Protein AF-A0A8J5BJA7-F1 (afdb_monomer)

Structure (mmCIF, N/CA/C/O backbone):
data_AF-A0A8J5BJA7-F1
#
_entry.id   AF-A0A8J5BJA7-F1
#
loop_
_atom_site.group_PDB
_atom_site.id
_atom_site.type_symbol
_atom_site.label_atom_id
_atom_site.label_alt_id
_atom_site.label_comp_id
_atom_site.label_asym_id
_atom_site.label_entity_id
_atom_site.label_seq_id
_atom_site.pdbx_PDB_ins_code
_atom_site.Cartn_x
_atom_site.Cartn_y
_atom_site.Cartn_z
_atom_site.occupancy
_atom_site.B_iso_or_equiv
_atom_site.auth_seq_id
_atom_site.auth_comp_id
_atom_site.auth_asym_id
_atom_site.auth_atom_id
_atom_site.pdbx_PDB_model_num
ATOM 1 N N . MET A 1 1 ? 28.569 63.135 15.849 1.00 50.22 1 MET A N 1
ATOM 2 C CA . MET A 1 1 ? 27.755 62.656 16.987 1.00 50.22 1 MET A CA 1
ATOM 3 C C . MET A 1 1 ? 26.369 63.278 16.837 1.00 50.22 1 MET A C 1
ATOM 5 O O . MET A 1 1 ? 26.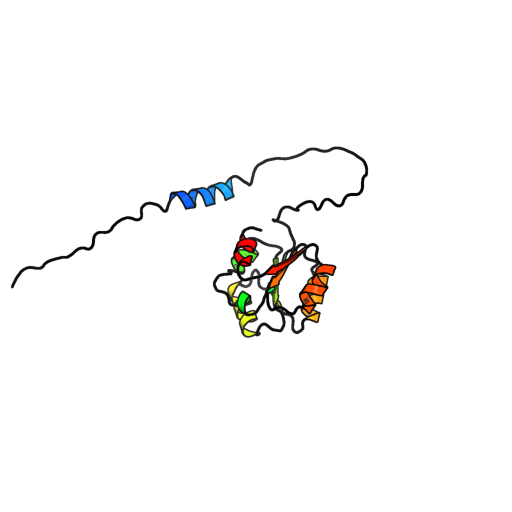242 64.478 17.010 1.00 50.22 1 MET A O 1
ATOM 9 N N . ALA A 1 2 ? 25.388 62.506 16.359 1.00 48.84 2 ALA A N 1
ATOM 10 C CA . ALA A 1 2 ? 24.018 62.948 16.062 1.00 48.84 2 ALA A CA 1
ATOM 11 C C . ALA A 1 2 ? 23.048 61.752 16.242 1.00 48.84 2 ALA A C 1
ATOM 13 O O . ALA A 1 2 ? 23.487 60.610 16.073 1.00 48.84 2 ALA A O 1
ATOM 14 N N . PRO A 1 3 ? 21.783 61.975 16.651 1.00 52.62 3 PRO A N 1
ATOM 15 C CA . PRO A 1 3 ? 20.981 60.970 17.353 1.00 52.62 3 PRO A CA 1
ATOM 16 C C . PRO A 1 3 ? 20.274 59.935 16.461 1.00 52.62 3 PRO A C 1
ATOM 18 O O . PRO A 1 3 ? 19.834 60.208 15.345 1.00 52.62 3 PRO A O 1
ATOM 21 N N . ARG A 1 4 ? 20.138 58.735 17.041 1.00 55.12 4 ARG A N 1
ATOM 22 C CA . ARG A 1 4 ? 19.447 57.536 16.544 1.00 55.12 4 ARG A CA 1
ATOM 23 C C . ARG A 1 4 ? 17.949 57.798 16.324 1.00 55.12 4 ARG A C 1
ATOM 25 O O . ARG A 1 4 ? 17.279 58.295 17.222 1.00 55.12 4 ARG A O 1
ATOM 32 N N . LYS A 1 5 ? 17.410 57.373 15.176 1.00 55.22 5 LYS A N 1
ATOM 33 C CA . LYS A 1 5 ? 15.963 57.207 14.952 1.00 55.22 5 LYS A CA 1
ATOM 34 C C . LYS A 1 5 ? 15.646 55.717 14.858 1.00 55.22 5 LYS A C 1
ATOM 36 O O . LYS A 1 5 ? 15.828 55.094 13.817 1.00 55.22 5 LYS A O 1
ATOM 41 N N . THR A 1 6 ? 15.214 55.154 15.978 1.00 56.19 6 THR A N 1
ATOM 42 C CA . THR A 1 6 ? 14.624 53.820 16.098 1.00 56.19 6 THR A CA 1
ATOM 43 C C . THR A 1 6 ? 13.273 53.803 15.385 1.00 56.19 6 THR A C 1
ATOM 45 O O . THR A 1 6 ? 12.360 54.536 15.752 1.00 56.19 6 THR A O 1
ATOM 48 N N . ARG A 1 7 ? 13.132 52.971 14.349 1.00 56.41 7 ARG A N 1
ATOM 49 C CA . ARG A 1 7 ? 11.823 52.595 13.804 1.00 56.41 7 ARG A CA 1
ATOM 50 C C . ARG A 1 7 ? 11.509 51.187 14.294 1.00 56.41 7 ARG A C 1
ATOM 52 O O . ARG A 1 7 ? 12.095 50.225 13.813 1.00 56.41 7 ARG A O 1
ATOM 59 N N . LEU A 1 8 ? 10.631 51.096 15.288 1.00 58.41 8 LEU A N 1
ATOM 60 C CA . LEU A 1 8 ? 9.982 49.853 15.696 1.00 58.41 8 LEU A CA 1
ATOM 61 C C . LEU A 1 8 ? 8.838 49.575 14.709 1.00 58.41 8 LEU A C 1
ATOM 63 O O . LEU A 1 8 ? 7.962 50.434 14.579 1.00 58.41 8 LEU A O 1
ATOM 67 N N . PRO A 1 9 ? 8.795 48.426 14.021 1.00 50.44 9 PRO A N 1
ATOM 68 C CA . PRO A 1 9 ? 7.550 47.951 13.446 1.00 50.44 9 PRO A CA 1
ATOM 69 C C . PRO A 1 9 ? 6.677 47.355 14.559 1.00 50.44 9 PRO A C 1
ATOM 71 O O . PRO A 1 9 ? 7.112 46.513 15.343 1.00 50.44 9 PRO A O 1
ATOM 74 N N . ALA A 1 10 ? 5.448 47.860 14.636 1.00 51.16 10 ALA A N 1
ATOM 75 C CA . ALA A 1 10 ? 4.410 47.448 15.561 1.00 51.16 10 ALA A CA 1
ATOM 76 C C . ALA A 1 10 ? 4.024 45.975 15.349 1.00 51.16 10 ALA A C 1
ATOM 78 O O . ALA A 1 10 ? 3.706 45.559 14.235 1.00 51.16 10 ALA A O 1
ATOM 79 N N . PHE A 1 11 ? 4.007 45.206 16.438 1.00 48.75 11 PHE A N 1
ATOM 80 C CA . PHE A 1 11 ? 3.362 43.900 16.499 1.00 48.75 11 PHE A CA 1
ATOM 81 C C . PHE A 1 11 ? 1.846 44.105 16.426 1.00 48.75 11 PHE A C 1
ATOM 83 O O . PHE A 1 11 ? 1.214 44.481 17.411 1.00 48.75 11 PHE A O 1
ATOM 90 N N . ILE A 1 12 ? 1.265 43.887 15.248 1.00 54.00 12 ILE A N 1
ATOM 91 C CA . ILE A 1 12 ? -0.184 43.827 15.064 1.00 54.00 12 ILE A CA 1
ATOM 92 C C . ILE A 1 12 ? -0.590 42.353 15.040 1.00 54.00 12 ILE A C 1
ATOM 94 O O . ILE A 1 12 ? -0.288 41.637 14.094 1.00 54.00 12 ILE A O 1
ATOM 98 N N . GLY A 1 13 ? -1.271 41.944 16.111 1.00 48.94 13 GLY A N 1
ATOM 99 C CA . GLY A 1 13 ? -2.439 41.063 16.076 1.00 48.94 13 GLY A CA 1
ATOM 100 C C . GLY A 1 13 ? -2.272 39.635 15.555 1.00 48.94 13 GLY A C 1
ATOM 101 O O . GLY A 1 13 ? -2.332 39.396 14.358 1.00 48.94 13 GLY A O 1
ATOM 102 N N . ALA A 1 14 ? -2.271 38.669 16.475 1.00 45.03 14 ALA A N 1
ATOM 103 C CA . ALA A 1 14 ? -2.797 37.326 16.211 1.00 45.03 14 ALA A CA 1
ATOM 104 C C . ALA A 1 14 ? -3.251 36.651 17.520 1.00 45.03 14 ALA A C 1
ATOM 106 O O . ALA A 1 14 ? -2.733 35.616 17.923 1.00 45.03 14 ALA A O 1
ATOM 107 N N . ALA A 1 15 ? -4.219 37.250 18.217 1.00 51.06 15 ALA A N 1
ATOM 108 C CA . ALA A 1 15 ? -4.903 36.618 19.348 1.00 51.06 15 ALA A CA 1
ATOM 109 C C . ALA A 1 15 ? -6.277 36.100 18.893 1.00 51.06 15 ALA A C 1
ATOM 111 O O . ALA A 1 15 ? -7.306 36.657 19.255 1.00 51.06 15 ALA A O 1
ATOM 112 N N . ALA A 1 16 ? -6.297 35.077 18.032 1.00 48.97 16 ALA A N 1
ATOM 113 C CA . ALA A 1 16 ? -7.543 34.450 17.569 1.00 48.97 16 ALA A CA 1
ATOM 114 C C . ALA A 1 16 ? -7.367 32.978 17.136 1.00 48.97 16 ALA A C 1
ATOM 116 O O . ALA A 1 16 ? -8.041 32.523 16.222 1.00 48.97 16 ALA A O 1
ATOM 117 N N . ALA A 1 17 ? -6.456 32.220 17.762 1.00 48.16 17 ALA A N 1
ATOM 118 C CA . ALA A 1 17 ? -6.189 30.822 17.379 1.00 48.16 17 ALA A CA 1
ATOM 119 C C . ALA A 1 17 ? -6.435 29.781 18.491 1.00 48.16 17 ALA A C 1
ATOM 121 O O . ALA A 1 17 ? -6.250 28.591 18.263 1.00 48.16 17 ALA A O 1
ATOM 122 N N . ALA A 1 18 ? -6.866 30.184 19.693 1.00 48.72 18 ALA A N 1
ATOM 123 C CA . ALA A 1 18 ? -7.006 29.250 20.820 1.00 48.72 18 ALA A CA 1
ATOM 124 C C . ALA A 1 18 ? -8.376 28.540 20.892 1.00 48.72 18 ALA A C 1
ATOM 126 O O . ALA A 1 18 ? -8.465 27.433 21.416 1.00 48.72 18 ALA A O 1
ATOM 127 N N . ALA A 1 19 ? -9.444 29.135 20.346 1.00 50.19 19 ALA A N 1
ATOM 128 C CA . ALA A 1 19 ? -10.796 28.577 20.469 1.00 50.19 19 ALA A CA 1
ATOM 129 C C . ALA A 1 19 ? -11.042 27.347 19.571 1.00 50.19 19 ALA A C 1
ATOM 131 O O . ALA A 1 19 ? -11.808 26.462 19.943 1.00 50.19 19 ALA A O 1
ATOM 132 N N . ALA A 1 20 ? -10.368 27.248 18.419 1.00 49.25 20 ALA A N 1
ATOM 133 C CA . ALA A 1 20 ? -10.565 26.135 17.485 1.00 49.25 20 ALA A CA 1
ATOM 134 C C . ALA A 1 20 ? -9.945 24.817 17.990 1.00 49.25 20 ALA A C 1
ATOM 136 O O . ALA A 1 20 ? -10.502 23.741 17.784 1.00 49.25 20 ALA A O 1
ATOM 137 N N . VAL A 1 21 ? -8.821 24.895 18.710 1.00 50.41 21 VAL A N 1
ATOM 138 C CA . VAL A 1 21 ? -8.105 23.706 19.201 1.00 50.41 21 VAL A CA 1
ATOM 139 C C . VAL A 1 21 ? -8.859 23.038 20.357 1.00 50.41 21 VAL A C 1
ATOM 141 O O . VAL A 1 21 ? -8.911 21.813 20.437 1.00 50.41 21 VAL A O 1
ATOM 144 N N . ALA A 1 22 ? -9.519 23.822 21.215 1.00 49.72 22 ALA A N 1
ATOM 145 C CA . ALA A 1 22 ? -10.297 23.286 22.333 1.00 49.72 22 ALA A CA 1
ATOM 146 C C . ALA A 1 22 ? -11.507 22.451 21.870 1.00 49.72 22 ALA A C 1
ATOM 148 O O . ALA A 1 22 ? -11.826 21.433 22.486 1.00 49.72 22 ALA A O 1
ATOM 149 N N . TYR A 1 23 ? -12.146 22.831 20.758 1.00 52.12 23 TYR A N 1
ATOM 150 C CA . TYR A 1 23 ? -13.293 22.096 20.212 1.00 52.12 23 TYR A CA 1
ATOM 151 C C . TYR A 1 23 ? -12.885 20.738 19.609 1.00 52.12 23 TYR A C 1
ATOM 153 O O . TYR A 1 23 ? -13.612 19.747 19.729 1.00 52.12 23 TYR A O 1
ATOM 161 N N . LEU A 1 24 ? -11.684 20.666 19.023 1.00 54.22 24 LEU A N 1
ATOM 162 C CA . LEU A 1 24 ? -11.123 19.428 18.473 1.00 54.22 24 LEU A CA 1
ATOM 163 C C . LEU A 1 24 ? -10.774 18.405 19.563 1.00 54.22 24 LEU A C 1
ATOM 165 O O . LEU A 1 24 ? -11.033 17.219 19.389 1.00 54.22 24 LEU A O 1
ATOM 169 N N . VAL A 1 25 ? -10.261 18.848 20.715 1.00 53.09 25 VAL A N 1
ATOM 170 C CA . VAL A 1 25 ? -9.950 17.934 21.830 1.00 53.09 25 VAL A CA 1
ATOM 171 C C . VAL A 1 25 ? -11.223 17.479 22.557 1.00 53.09 25 VAL A C 1
ATOM 173 O O . VAL A 1 25 ? -11.348 16.305 22.905 1.00 53.09 25 VAL A O 1
ATOM 176 N N . TYR A 1 26 ? -12.207 18.367 22.744 1.00 50.62 26 TYR A N 1
ATOM 177 C CA . TYR A 1 26 ? -13.450 18.028 23.452 1.00 50.62 26 TYR A CA 1
ATOM 178 C C . TYR A 1 26 ? -14.326 17.025 22.683 1.00 50.62 26 TYR A C 1
ATOM 180 O O . TYR A 1 26 ? -14.854 16.080 23.272 1.00 50.62 26 TYR A O 1
ATOM 188 N N . SER A 1 27 ? -14.431 17.168 21.358 1.00 52.69 27 SER A N 1
ATOM 189 C CA . SER A 1 27 ? -15.180 16.219 20.517 1.00 52.69 27 SER A CA 1
ATOM 190 C C . SER A 1 27 ? -14.546 14.822 20.465 1.00 52.69 27 SER A C 1
ATOM 192 O O . SER A 1 27 ? -15.267 13.840 20.284 1.00 52.69 27 SER A O 1
ATOM 194 N N . PHE A 1 28 ? -13.235 14.711 20.702 1.00 52.25 28 PHE A N 1
ATOM 195 C CA . PHE A 1 28 ? -12.534 13.430 20.827 1.00 52.25 28 PHE A CA 1
ATOM 196 C C . PHE A 1 28 ? -12.750 12.750 22.187 1.00 52.25 28 PHE A C 1
ATOM 198 O O . PHE A 1 28 ? -12.780 11.523 22.260 1.00 52.25 28 PHE A O 1
ATOM 205 N N . ALA A 1 29 ? -12.924 13.528 23.260 1.00 50.16 29 ALA A N 1
ATOM 206 C CA . ALA A 1 29 ? -13.058 12.997 24.616 1.00 50.16 29 ALA A CA 1
ATOM 207 C C . ALA A 1 29 ? -14.498 12.588 24.976 1.00 50.16 29 ALA A C 1
ATOM 209 O O . ALA A 1 29 ? -14.692 11.578 25.645 1.00 50.16 29 ALA A O 1
ATOM 210 N N . VAL A 1 30 ? -15.516 13.329 24.521 1.00 45.69 30 VAL A N 1
ATOM 211 C CA . VAL A 1 30 ? -16.914 13.101 24.950 1.00 45.69 30 VAL A CA 1
ATOM 212 C C . VAL A 1 30 ? -17.639 12.030 24.129 1.00 45.69 30 VAL A C 1
ATOM 214 O O . VAL A 1 30 ? -18.619 11.454 24.587 1.00 45.69 30 VAL A O 1
ATOM 217 N N . LYS A 1 31 ? -17.142 11.670 22.942 1.00 43.97 31 LYS A N 1
ATOM 218 C CA . LYS A 1 31 ? -17.796 10.678 22.067 1.00 43.97 31 LYS A CA 1
ATOM 219 C C . LYS A 1 31 ? -17.493 9.209 22.410 1.00 43.97 31 LYS A C 1
ATOM 221 O O . LYS A 1 31 ? -17.722 8.342 21.568 1.00 43.97 31 LYS A O 1
ATOM 226 N N . SER A 1 32 ? -16.976 8.934 23.610 1.00 43.28 32 SER A N 1
ATOM 227 C CA . SER A 1 32 ? -16.618 7.578 24.062 1.00 43.28 32 SER A CA 1
ATOM 228 C C . SER A 1 32 ? -17.584 6.960 25.082 1.00 43.28 32 SER A C 1
ATOM 230 O O . SER A 1 32 ? -17.412 5.790 25.398 1.00 43.28 32 SER A O 1
ATOM 232 N N . ASP A 1 33 ? -18.626 7.668 25.529 1.00 40.78 33 ASP A N 1
ATOM 233 C CA . ASP A 1 33 ? -19.602 7.145 26.499 1.00 40.78 33 ASP A CA 1
ATOM 234 C C . ASP A 1 33 ? -21.029 7.557 26.104 1.00 40.78 33 ASP A C 1
ATOM 236 O O . ASP A 1 33 ? -21.467 8.660 26.419 1.00 40.78 33 ASP A O 1
ATOM 240 N N . SER A 1 34 ? -21.738 6.708 25.351 1.00 37.72 34 SER A N 1
ATOM 241 C CA . SER A 1 34 ? -23.211 6.720 25.221 1.00 37.72 34 SER A CA 1
ATOM 242 C C . SER A 1 34 ? -23.704 5.391 24.621 1.00 37.72 34 SER A C 1
ATOM 244 O O . SER A 1 34 ? -23.869 5.249 23.411 1.00 37.72 34 SER A O 1
ATOM 246 N N . ASP A 1 35 ? -23.879 4.442 25.538 1.00 36.03 35 ASP A N 1
ATOM 247 C CA . ASP A 1 35 ? -25.053 3.582 25.738 1.00 36.03 35 ASP A CA 1
ATOM 248 C C . ASP A 1 35 ? -25.334 2.283 24.954 1.00 36.03 35 ASP A C 1
ATOM 250 O O . ASP A 1 35 ? -25.153 2.124 23.747 1.00 36.03 35 ASP A O 1
ATOM 254 N N . GLN A 1 36 ? -25.807 1.355 25.793 1.00 41.94 36 GLN A N 1
ATOM 255 C CA . GLN A 1 36 ? -26.106 -0.070 25.694 1.00 41.94 36 GLN A CA 1
ATOM 256 C C . GLN A 1 36 ? -27.521 -0.397 25.164 1.00 41.94 36 GLN A C 1
ATOM 258 O O . GLN A 1 36 ? -28.437 0.412 25.251 1.00 41.94 36 GLN A O 1
ATOM 263 N N . ASP A 1 37 ? -27.652 -1.664 24.742 1.00 40.50 37 ASP A N 1
ATOM 264 C CA . ASP A 1 37 ? -28.796 -2.596 24.849 1.00 40.50 37 ASP A CA 1
ATOM 265 C C . ASP A 1 37 ? -30.183 -2.273 24.254 1.00 40.50 37 ASP A C 1
ATOM 267 O O . ASP A 1 37 ? -30.893 -1.372 24.694 1.00 40.50 37 ASP A O 1
ATOM 271 N N . SER A 1 38 ? -30.664 -3.174 23.377 1.00 35.97 38 SER A N 1
ATOM 272 C CA . SER A 1 38 ? -31.881 -3.985 23.621 1.00 35.97 38 SER A CA 1
ATOM 273 C C . SER A 1 38 ? -32.128 -5.052 22.535 1.00 35.97 38 SER A C 1
ATOM 275 O O . SER A 1 38 ? -31.882 -4.849 21.347 1.00 35.97 38 SER A O 1
ATOM 277 N N . PHE A 1 39 ? -32.624 -6.199 22.996 1.00 40.38 39 PHE A N 1
ATOM 278 C CA . PHE A 1 39 ? -32.977 -7.443 22.301 1.00 40.38 39 PHE A CA 1
ATOM 279 C C . PHE A 1 39 ? -34.451 -7.400 21.829 1.00 40.38 39 PHE A C 1
ATOM 281 O O . PHE A 1 39 ? -35.267 -6.928 22.611 1.00 40.38 39 PHE A O 1
ATOM 288 N N . ASP A 1 40 ? -34.808 -7.870 20.617 1.00 37.25 40 ASP A N 1
ATOM 289 C CA . ASP A 1 40 ? -35.855 -8.902 20.387 1.00 37.25 40 ASP A CA 1
ATOM 290 C C . ASP A 1 40 ? -36.118 -9.280 18.901 1.00 37.25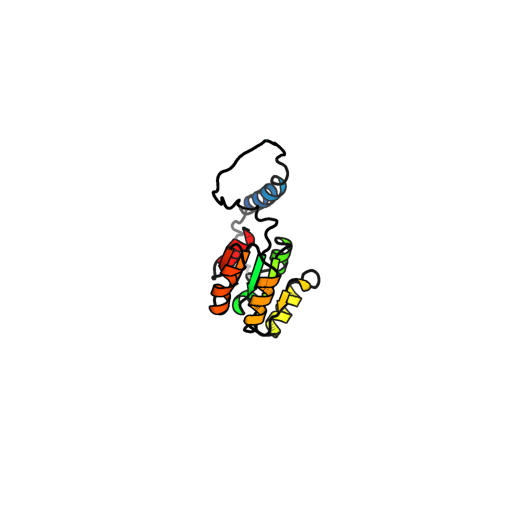 40 ASP A C 1
ATOM 292 O O . ASP A 1 40 ? -35.951 -8.500 17.966 1.00 37.25 40 ASP A O 1
ATOM 296 N N . ALA A 1 41 ? -36.537 -10.541 18.785 1.00 40.28 41 ALA A N 1
ATOM 297 C CA . ALA A 1 41 ? -37.117 -11.423 17.768 1.00 40.28 41 ALA A CA 1
ATOM 298 C C . ALA A 1 41 ? -37.640 -10.977 16.364 1.00 40.28 41 ALA A C 1
ATOM 300 O O . ALA A 1 41 ? -38.524 -10.141 16.220 1.00 40.28 41 ALA A O 1
ATOM 301 N N . VAL A 1 42 ? -37.226 -11.802 15.377 1.00 40.84 42 VAL A N 1
ATOM 302 C CA . VAL A 1 42 ? -38.039 -12.625 14.431 1.00 40.84 42 VAL A CA 1
ATOM 303 C C . VAL A 1 42 ? -38.588 -12.033 13.102 1.00 40.84 42 VAL A C 1
ATOM 305 O O . VAL A 1 42 ? -39.449 -11.168 13.052 1.00 40.84 42 VAL A O 1
ATOM 308 N N . GLU A 1 43 ? -38.121 -12.707 12.035 1.00 34.38 43 GLU A N 1
ATOM 309 C CA . GLU A 1 43 ? -38.725 -13.051 10.728 1.00 34.38 43 GLU A CA 1
ATOM 310 C C . GLU A 1 43 ? -38.572 -12.148 9.486 1.00 34.38 43 GLU A C 1
ATOM 312 O O . GLU A 1 43 ? -39.262 -11.162 9.265 1.00 34.38 43 GLU A O 1
ATOM 317 N N . SER A 1 44 ? -37.675 -12.636 8.618 1.00 45.16 44 SER A N 1
ATOM 318 C CA . SER A 1 44 ? -37.777 -12.765 7.160 1.00 45.16 44 SER A CA 1
ATOM 319 C C . SER A 1 44 ? -38.412 -11.633 6.355 1.00 45.16 44 SER A C 1
ATOM 321 O O . SER A 1 44 ? -39.606 -11.638 6.087 1.00 45.16 44 SER A O 1
ATOM 323 N N . GLN A 1 45 ? -37.554 -10.834 5.719 1.00 35.88 45 GLN A N 1
ATOM 324 C CA . GLN A 1 45 ? -37.598 -10.710 4.260 1.00 35.88 45 GLN A C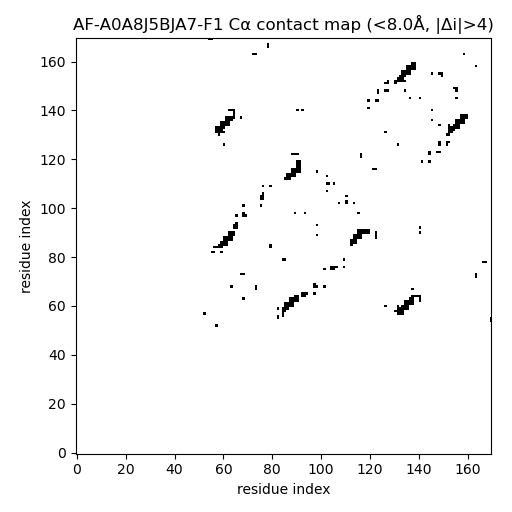A 1
ATOM 325 C C . GLN A 1 45 ? -36.288 -10.140 3.714 1.00 35.88 45 GLN A C 1
ATOM 327 O O . GLN A 1 45 ? -35.758 -9.123 4.157 1.00 35.88 45 GLN A O 1
ATOM 332 N N . SER A 1 46 ? -35.769 -10.855 2.724 1.00 45.50 46 SER A N 1
ATOM 333 C CA . SER A 1 46 ? -34.629 -10.531 1.882 1.00 45.50 46 SER A CA 1
ATOM 334 C C . SER A 1 46 ? -34.626 -9.071 1.422 1.00 45.50 46 SER A C 1
ATOM 336 O O . SER A 1 46 ? -35.334 -8.691 0.493 1.00 45.50 46 SER A O 1
ATOM 338 N N . SER A 1 47 ? -33.766 -8.260 2.022 1.00 35.03 47 SER A N 1
ATOM 339 C CA . SER A 1 47 ? -33.188 -7.089 1.373 1.00 35.03 47 SER A CA 1
ATOM 340 C C . SER A 1 47 ? -31.843 -6.820 2.032 1.00 35.03 47 SER A C 1
ATOM 342 O O . SER A 1 47 ? -31.743 -6.557 3.227 1.00 35.03 47 SER A O 1
ATOM 344 N N . SER A 1 48 ? -30.779 -6.972 1.254 1.00 39.47 48 SER A N 1
ATOM 345 C CA . SER A 1 48 ? -29.397 -6.706 1.637 1.00 39.47 48 SER A CA 1
ATOM 346 C C . SER A 1 48 ? -29.206 -5.212 1.923 1.00 39.47 48 SER A C 1
ATOM 348 O O . SER A 1 48 ? -28.659 -4.467 1.110 1.00 39.47 48 SER A O 1
ATOM 350 N N . LYS A 1 49 ? -29.679 -4.764 3.091 1.00 37.41 49 LYS A N 1
ATOM 351 C CA . LYS A 1 49 ? -29.279 -3.507 3.719 1.00 37.41 49 LYS A CA 1
ATOM 352 C C . LYS A 1 49 ? -27.821 -3.669 4.128 1.00 37.41 49 LYS A C 1
ATOM 354 O O . LYS A 1 49 ? -27.511 -4.383 5.077 1.00 37.41 49 LYS A O 1
ATOM 359 N N . LYS A 1 50 ? -26.929 -3.015 3.380 1.00 40.22 50 LYS A N 1
ATOM 360 C CA . LYS A 1 50 ? -25.545 -2.772 3.786 1.00 40.22 50 LYS A CA 1
ATOM 361 C C . LYS A 1 50 ? -25.599 -2.000 5.101 1.00 40.22 50 LYS A C 1
ATOM 363 O O . LYS A 1 50 ? -25.815 -0.792 5.108 1.00 40.22 50 LYS A O 1
ATOM 368 N N . THR A 1 51 ? -25.480 -2.711 6.213 1.00 38.16 51 THR A N 1
ATOM 369 C CA . THR A 1 51 ? -25.205 -2.104 7.505 1.00 38.16 51 THR A CA 1
ATOM 370 C C . THR A 1 51 ? -23.863 -1.402 7.364 1.00 38.16 51 THR A C 1
ATOM 372 O O . THR A 1 51 ? -22.839 -2.032 7.101 1.00 38.16 51 THR A O 1
ATOM 375 N N . ALA A 1 52 ? -23.889 -0.073 7.443 1.00 44.75 52 ALA A N 1
ATOM 376 C CA . ALA A 1 52 ? -22.696 0.738 7.580 1.00 44.75 52 ALA A CA 1
ATOM 377 C C . ALA A 1 52 ? -22.009 0.300 8.879 1.00 44.75 52 ALA A C 1
ATOM 379 O O . ALA A 1 52 ? -22.385 0.728 9.969 1.00 44.75 52 ALA A O 1
ATOM 380 N N . LYS A 1 53 ? -21.068 -0.648 8.768 1.00 48.75 53 LYS A N 1
ATOM 381 C CA . LYS A 1 53 ? -20.153 -0.998 9.854 1.00 48.75 53 LYS A CA 1
ATOM 382 C C . LYS A 1 53 ? -19.492 0.301 10.293 1.00 48.75 53 LYS A C 1
ATOM 384 O O . LYS A 1 53 ? -19.010 1.058 9.452 1.00 48.75 53 LYS A O 1
ATOM 389 N N . SER A 1 54 ? -19.484 0.550 11.595 1.00 45.53 54 SER A N 1
ATOM 390 C CA . SER A 1 54 ? -18.745 1.667 12.165 1.00 45.53 54 SER A CA 1
ATOM 391 C C . SER A 1 54 ? -17.292 1.644 11.643 1.00 45.53 54 SER A C 1
ATOM 393 O O . SER A 1 54 ? -16.678 0.571 11.607 1.00 45.53 54 SER A O 1
ATOM 395 N N . PRO A 1 55 ? -16.729 2.790 11.214 1.00 54.41 55 PRO A N 1
ATOM 396 C CA . PRO A 1 55 ? -15.461 2.824 10.472 1.00 54.41 55 PRO A CA 1
ATOM 397 C C . PRO A 1 55 ? -14.268 2.220 11.229 1.00 54.41 55 PRO A C 1
ATOM 399 O O . PRO A 1 55 ? -13.388 1.599 10.631 1.00 54.41 55 PRO A O 1
ATOM 402 N N . LYS A 1 56 ? -14.306 2.305 12.568 1.00 56.38 56 LYS A N 1
ATOM 403 C CA . LYS A 1 56 ? -13.207 1.988 13.496 1.00 56.38 56 LYS A CA 1
ATOM 404 C C . LYS A 1 56 ? -12.687 0.545 13.473 1.00 56.38 56 LYS A C 1
ATOM 406 O O . LYS A 1 56 ? -11.654 0.284 14.079 1.00 56.38 56 LYS A O 1
ATOM 411 N N . ASN A 1 57 ? -13.370 -0.405 12.829 1.00 63.75 57 ASN A N 1
ATOM 412 C CA . ASN A 1 57 ? -12.905 -1.800 12.769 1.00 63.75 57 ASN A CA 1
ATOM 413 C C . ASN A 1 57 ? -12.949 -2.408 11.359 1.00 63.75 57 ASN A C 1
ATOM 415 O O . ASN A 1 57 ? -12.908 -3.629 11.201 1.00 63.75 57 ASN A O 1
ATOM 419 N N . SER A 1 58 ? -13.052 -1.568 10.328 1.00 78.69 58 SER A N 1
ATOM 420 C CA . SER A 1 58 ? -13.010 -2.035 8.944 1.00 78.69 58 SER A CA 1
ATOM 421 C C . SER A 1 58 ? -11.595 -2.490 8.568 1.00 78.69 58 SER A C 1
ATOM 423 O O . SER A 1 58 ? -10.595 -1.895 8.975 1.00 78.69 58 SER A O 1
ATOM 425 N N . LYS A 1 59 ? -11.487 -3.593 7.820 1.00 89.12 59 LYS A N 1
ATOM 426 C CA . LYS A 1 59 ? -10.202 -4.026 7.254 1.00 89.12 59 LYS A CA 1
ATOM 427 C C . LYS A 1 59 ? -9.922 -3.191 6.015 1.00 89.12 59 LYS A C 1
ATOM 429 O O . LYS A 1 59 ? -10.613 -3.354 5.009 1.00 89.12 59 LYS A O 1
ATOM 434 N N . ILE A 1 60 ? -8.921 -2.323 6.080 1.00 89.94 60 ILE A N 1
ATOM 435 C CA . ILE A 1 60 ? -8.595 -1.402 4.991 1.00 89.94 60 ILE A CA 1
ATOM 436 C C . ILE A 1 60 ? -7.308 -1.871 4.324 1.00 89.94 60 ILE A C 1
ATOM 438 O O . ILE A 1 60 ? -6.338 -2.249 4.981 1.00 89.94 60 ILE A O 1
ATOM 442 N N . THR A 1 61 ? -7.280 -1.866 2.999 1.00 92.06 61 THR A N 1
ATOM 443 C CA . THR A 1 61 ? -6.050 -2.076 2.234 1.00 92.06 61 THR A CA 1
ATOM 444 C C . THR A 1 61 ? -5.805 -0.891 1.327 1.00 92.06 61 THR A C 1
ATOM 446 O O . THR A 1 61 ? -6.686 -0.507 0.566 1.00 92.06 61 THR A O 1
ATOM 449 N N . LEU A 1 62 ? -4.601 -0.337 1.398 1.00 91.38 62 LEU A N 1
ATOM 450 C CA . LEU A 1 62 ? -4.154 0.793 0.601 1.00 91.38 62 LEU A CA 1
ATOM 451 C C . LEU A 1 62 ? -3.089 0.323 -0.390 1.00 91.38 62 LEU A C 1
ATOM 453 O O . LEU A 1 62 ? -2.003 -0.086 0.018 1.00 91.38 62 LEU A O 1
ATOM 457 N N . VAL A 1 63 ? -3.382 0.388 -1.683 1.00 91.50 63 VAL A N 1
ATOM 458 C CA . VAL A 1 63 ? -2.404 0.139 -2.746 1.00 91.50 63 VAL A CA 1
ATOM 459 C C . VAL A 1 63 ? -1.820 1.477 -3.174 1.00 91.50 63 VAL A C 1
ATOM 461 O O . VAL A 1 63 ? -2.539 2.305 -3.727 1.00 91.50 63 VAL A O 1
ATOM 464 N N . VAL A 1 64 ? -0.534 1.693 -2.897 1.00 90.62 64 VAL A N 1
ATOM 465 C CA . VAL A 1 64 ? 0.114 3.001 -3.083 1.00 90.62 64 VAL A CA 1
ATOM 466 C C . VAL A 1 64 ? 0.759 3.140 -4.460 1.00 90.62 64 VAL A C 1
ATOM 468 O O . VAL A 1 64 ? 1.458 2.238 -4.914 1.00 90.62 64 VAL A O 1
ATOM 471 N N . SER A 1 65 ? 0.592 4.294 -5.104 1.00 88.38 65 SER A N 1
ATOM 472 C CA . SER A 1 65 ? 1.416 4.688 -6.252 1.00 88.38 65 SER A CA 1
ATOM 473 C C . SER A 1 65 ? 2.756 5.272 -5.791 1.00 88.38 65 SER A C 1
ATOM 475 O O . SER A 1 65 ? 2.972 5.551 -4.606 1.00 88.38 65 SER A O 1
ATOM 477 N N . GLN A 1 66 ? 3.684 5.466 -6.732 1.00 87.12 66 GLN A N 1
ATOM 478 C CA . GLN A 1 66 ? 4.987 6.054 -6.415 1.00 87.12 66 GLN A CA 1
ATOM 479 C C . GLN A 1 66 ? 4.854 7.491 -5.899 1.00 87.12 66 GLN A C 1
ATOM 481 O O . GLN A 1 66 ? 5.576 7.874 -4.981 1.00 87.12 66 GLN A O 1
ATOM 486 N N . GLU A 1 67 ? 3.919 8.254 -6.459 1.00 84.00 67 GLU A N 1
ATOM 487 C CA . GLU A 1 67 ? 3.630 9.631 -6.060 1.00 84.00 67 GLU A CA 1
ATOM 488 C C . GLU A 1 67 ? 3.023 9.675 -4.659 1.00 84.00 67 GLU A C 1
ATOM 490 O O . GLU A 1 67 ? 3.503 10.414 -3.802 1.00 84.00 67 GLU A O 1
ATOM 495 N N . LEU A 1 68 ? 2.048 8.801 -4.379 1.00 83.94 68 LEU A N 1
ATOM 496 C CA . LEU A 1 68 ? 1.410 8.735 -3.066 1.00 83.94 68 LEU A CA 1
ATOM 497 C C . LEU A 1 68 ? 2.411 8.349 -1.969 1.00 83.94 68 LEU A C 1
ATOM 499 O O . LEU A 1 68 ? 2.415 8.933 -0.890 1.00 83.94 68 LEU A O 1
ATOM 503 N N . ALA A 1 69 ? 3.298 7.395 -2.254 1.00 85.00 69 ALA A N 1
ATOM 504 C CA . ALA A 1 69 ? 4.311 6.941 -1.305 1.00 85.00 69 ALA A CA 1
ATOM 505 C C . ALA A 1 69 ? 5.412 7.984 -1.024 1.00 85.00 69 ALA A C 1
ATOM 507 O O . ALA A 1 69 ? 6.106 7.873 -0.014 1.00 85.00 69 ALA A O 1
ATOM 508 N N . GLN A 1 70 ? 5.601 8.963 -1.913 1.00 84.12 70 GLN A N 1
ATOM 509 C CA . GLN A 1 70 ? 6.553 10.069 -1.741 1.00 84.12 70 GLN A CA 1
ATOM 510 C C . GLN A 1 70 ? 5.883 11.372 -1.296 1.00 84.12 70 GLN A C 1
ATOM 512 O O . GLN A 1 70 ? 6.585 12.341 -1.002 1.00 84.12 70 GLN A O 1
ATOM 517 N N . SER A 1 71 ? 4.550 11.413 -1.256 1.00 81.31 71 SER A N 1
ATOM 518 C CA . SER A 1 71 ? 3.816 12.627 -0.934 1.00 81.31 71 SER A CA 1
ATOM 519 C C . SER A 1 71 ? 4.083 13.049 0.516 1.00 81.31 71 SER A C 1
ATOM 521 O O . SER A 1 71 ? 3.837 12.268 1.437 1.00 81.31 71 SER A O 1
ATOM 523 N N . PRO A 1 72 ? 4.537 14.293 0.756 1.00 75.19 72 PRO A N 1
ATOM 524 C CA . PRO A 1 72 ? 4.773 14.803 2.106 1.00 75.19 72 PRO A CA 1
ATOM 525 C C . PRO A 1 72 ? 3.474 15.059 2.881 1.00 75.19 72 PRO A C 1
ATOM 527 O O . PRO A 1 72 ? 3.520 15.335 4.074 1.00 75.19 72 PRO A O 1
ATOM 530 N N . GLN A 1 73 ? 2.321 14.996 2.211 1.00 77.00 73 GLN A N 1
ATOM 531 C CA . GLN A 1 73 ? 1.014 15.234 2.821 1.00 77.00 73 GLN A CA 1
ATOM 532 C C . GLN A 1 73 ? 0.497 14.021 3.608 1.00 77.00 73 GLN A C 1
ATOM 534 O O . GLN A 1 73 ? -0.450 14.161 4.377 1.00 77.00 73 GLN A O 1
ATOM 539 N N . ILE A 1 74 ? 1.096 12.838 3.428 1.00 80.00 74 ILE A N 1
ATOM 540 C CA . ILE A 1 74 ? 0.593 11.587 4.002 1.00 80.00 74 ILE A CA 1
ATOM 541 C C . ILE A 1 74 ? 1.561 11.074 5.055 1.00 80.00 74 ILE A C 1
ATOM 543 O O . ILE A 1 74 ? 2.606 10.501 4.741 1.00 80.00 74 ILE A O 1
ATOM 547 N N . ASP A 1 75 ? 1.166 11.206 6.318 1.00 86.75 75 ASP A N 1
ATOM 548 C CA . ASP A 1 75 ? 1.838 10.504 7.402 1.00 86.75 75 ASP A CA 1
ATOM 549 C C . ASP A 1 75 ? 1.256 9.092 7.561 1.00 86.75 75 ASP A C 1
ATOM 551 O O . ASP A 1 75 ? 0.281 8.848 8.278 1.00 86.75 75 ASP A O 1
ATOM 555 N N . PHE A 1 76 ? 1.886 8.129 6.886 1.00 86.62 76 PHE A N 1
ATOM 556 C CA . PHE A 1 76 ? 1.516 6.716 6.974 1.00 86.62 76 PHE A CA 1
ATOM 557 C C . PHE A 1 76 ? 1.615 6.161 8.398 1.00 86.62 76 PHE A C 1
ATOM 559 O O . PHE A 1 76 ? 0.894 5.220 8.730 1.00 86.62 76 PHE A O 1
ATOM 566 N N . LYS A 1 77 ? 2.484 6.722 9.248 1.00 88.62 77 LYS A N 1
ATOM 567 C CA . LYS A 1 77 ? 2.606 6.288 10.639 1.00 88.62 77 LYS A CA 1
ATOM 568 C C . LYS A 1 77 ? 1.347 6.661 11.409 1.00 88.62 77 LYS A C 1
ATOM 570 O O . LYS A 1 77 ? 0.743 5.791 12.031 1.00 88.62 77 LYS A O 1
ATOM 575 N N . GLN A 1 78 ? 0.930 7.922 11.319 1.00 86.25 78 GLN A N 1
ATOM 576 C CA . GLN A 1 78 ? -0.302 8.394 11.948 1.00 86.25 78 GLN A CA 1
ATOM 577 C C . GLN A 1 78 ? -1.519 7.643 11.399 1.00 86.25 78 GLN A C 1
ATOM 579 O O . GLN A 1 78 ? -2.370 7.196 12.166 1.00 86.25 78 GLN A O 1
ATOM 584 N N . LEU A 1 79 ? -1.567 7.414 10.085 1.00 85.31 79 LEU A N 1
ATOM 585 C CA . LEU A 1 79 ? -2.666 6.684 9.461 1.00 85.31 79 LEU A CA 1
ATOM 586 C C . LEU A 1 79 ? -2.793 5.248 9.998 1.00 85.31 79 LEU A C 1
ATOM 588 O O . LEU A 1 79 ? -3.893 4.793 10.293 1.00 85.31 79 LEU A O 1
ATOM 592 N N . MET A 1 80 ? -1.674 4.544 10.193 1.00 89.00 80 MET A N 1
ATOM 593 C CA . MET A 1 80 ? -1.665 3.189 10.766 1.00 89.00 80 MET A CA 1
ATOM 594 C C . MET A 1 80 ? -1.970 3.146 12.271 1.00 89.00 80 MET A C 1
ATOM 596 O O . MET A 1 80 ? -2.336 2.081 12.777 1.00 89.00 80 MET A O 1
ATOM 600 N N . GLN A 1 81 ? -1.806 4.264 12.984 1.00 87.38 81 GLN A N 1
ATOM 601 C CA . GLN A 1 81 ? -2.204 4.400 14.388 1.00 87.38 81 GLN A CA 1
ATOM 602 C C . GLN A 1 81 ? -3.713 4.611 14.522 1.00 87.38 81 GLN A C 1
ATOM 604 O O . GLN A 1 81 ? -4.334 4.005 15.392 1.00 87.38 81 GLN A O 1
ATOM 609 N N . VAL A 1 82 ? -4.298 5.433 13.645 1.00 86.25 82 VAL A N 1
ATOM 610 C CA . VAL A 1 82 ? -5.753 5.641 13.577 1.00 86.25 82 VAL A CA 1
ATOM 611 C C . VAL A 1 82 ? -6.450 4.365 13.099 1.00 86.25 82 VAL A C 1
ATOM 613 O O . VAL A 1 82 ? -7.451 3.951 13.680 1.00 86.25 82 VAL A O 1
ATOM 616 N N . HIS A 1 83 ? -5.869 3.698 12.096 1.00 85.94 83 HIS A N 1
ATOM 617 C CA . HIS A 1 83 ? -6.411 2.494 11.470 1.00 85.94 83 HIS A CA 1
ATOM 618 C C . HIS A 1 83 ? -5.549 1.261 11.769 1.00 85.94 83 HIS A C 1
ATOM 620 O O . HIS A 1 83 ? -4.693 0.881 10.962 1.00 85.94 83 HIS A O 1
ATOM 626 N N . PRO A 1 84 ? -5.772 0.561 12.899 1.00 87.31 84 PRO A N 1
ATOM 627 C CA . PRO A 1 84 ? -4.949 -0.585 13.281 1.00 87.31 84 PRO A CA 1
ATOM 628 C C . PRO A 1 84 ? -5.054 -1.758 12.295 1.00 87.31 84 PRO A C 1
ATOM 630 O O . PRO A 1 84 ? -4.097 -2.522 12.169 1.00 87.31 84 PRO A O 1
ATOM 633 N N . ASN A 1 85 ? -6.155 -1.874 11.551 1.00 90.06 85 ASN A N 1
ATOM 634 C CA . ASN A 1 85 ? -6.369 -2.919 10.544 1.00 90.06 85 ASN A CA 1
ATOM 635 C C . ASN A 1 85 ? -5.999 -2.482 9.113 1.00 90.06 85 ASN A C 1
ATOM 637 O O . ASN A 1 85 ? -6.415 -3.132 8.152 1.00 90.06 85 ASN A O 1
ATOM 641 N N . LEU A 1 86 ? -5.246 -1.387 8.958 1.00 91.31 86 LEU A N 1
ATOM 642 C CA . LEU A 1 86 ? -4.749 -0.929 7.664 1.00 91.31 86 LEU A CA 1
ATOM 643 C C . LEU A 1 86 ? -3.537 -1.747 7.210 1.00 91.31 86 LEU A C 1
ATOM 645 O O . LEU A 1 86 ? -2.543 -1.857 7.928 1.00 91.31 86 LEU A O 1
ATOM 649 N N . VAL A 1 87 ? -3.584 -2.247 5.978 1.00 93.69 87 VAL A N 1
ATOM 650 C CA . VAL A 1 87 ? -2.438 -2.860 5.296 1.00 93.69 87 VAL A CA 1
ATOM 651 C C . VAL A 1 87 ? -2.070 -2.027 4.076 1.00 93.69 87 VAL A C 1
ATOM 653 O O . VAL A 1 87 ? -2.936 -1.658 3.288 1.00 93.69 87 VAL A O 1
ATOM 656 N N . VAL A 1 88 ? -0.780 -1.748 3.900 1.00 93.81 88 VAL A N 1
ATOM 657 C CA . VAL A 1 88 ? -0.265 -0.996 2.753 1.00 93.81 88 VAL A CA 1
ATOM 658 C C . VAL A 1 88 ? 0.428 -1.955 1.797 1.00 93.81 88 VAL A C 1
ATOM 660 O O . VAL A 1 88 ? 1.366 -2.655 2.177 1.00 93.81 88 VAL A O 1
ATOM 663 N N . ILE A 1 89 ? -0.014 -1.977 0.545 1.00 94.12 89 ILE A N 1
ATOM 664 C CA . ILE A 1 89 ? 0.580 -2.783 -0.516 1.00 94.12 89 ILE A CA 1
ATOM 665 C C . ILE A 1 89 ? 1.355 -1.867 -1.453 1.00 94.12 89 ILE A C 1
ATOM 667 O O . ILE A 1 89 ? 0.811 -0.911 -2.000 1.00 94.12 89 ILE A O 1
ATOM 671 N N . VAL A 1 90 ? 2.628 -2.191 -1.655 1.00 93.69 90 VAL A N 1
ATOM 672 C CA . VAL A 1 90 ? 3.522 -1.489 -2.572 1.00 93.69 90 VAL A CA 1
ATOM 673 C C . VAL A 1 90 ? 3.624 -2.299 -3.872 1.00 93.69 90 VAL A C 1
ATOM 675 O O . VAL A 1 90 ? 4.215 -3.385 -3.847 1.00 93.69 90 VAL A O 1
ATOM 678 N N . PRO A 1 91 ? 3.028 -1.823 -4.982 1.00 91.81 91 PRO A N 1
ATOM 679 C CA . PRO A 1 91 ? 3.044 -2.500 -6.276 1.00 91.81 91 PRO A CA 1
ATOM 680 C C . PRO A 1 91 ? 4.430 -2.414 -6.947 1.00 91.81 91 PRO A C 1
ATOM 682 O O . PRO A 1 91 ? 5.240 -1.558 -6.577 1.00 91.81 91 PRO A O 1
ATOM 685 N N . PRO A 1 92 ? 4.714 -3.256 -7.961 1.00 89.62 92 PRO A N 1
ATOM 686 C CA . PRO A 1 92 ? 6.045 -3.354 -8.582 1.00 89.62 92 PRO A CA 1
ATOM 687 C C . PRO A 1 92 ? 6.519 -2.083 -9.290 1.00 89.62 92 PRO A C 1
ATOM 689 O O . PRO A 1 92 ? 7.719 -1.866 -9.439 1.00 89.62 92 PRO A O 1
ATOM 692 N N . MET A 1 93 ? 5.584 -1.233 -9.712 1.00 86.50 93 MET A N 1
ATOM 693 C CA . MET A 1 93 ? 5.870 0.073 -10.308 1.00 86.50 93 MET A CA 1
ATOM 694 C C . MET A 1 93 ? 6.545 1.053 -9.338 1.00 86.50 93 MET A C 1
ATOM 696 O O . MET A 1 93 ? 7.175 2.009 -9.779 1.00 86.50 93 MET A O 1
ATOM 700 N N . VAL A 1 94 ? 6.443 0.824 -8.025 1.00 87.19 94 VAL A N 1
ATOM 701 C 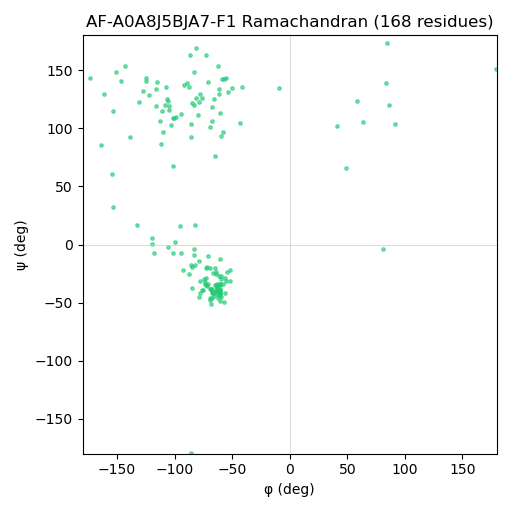CA . VAL A 1 94 ? 7.080 1.671 -7.016 1.00 87.19 94 VAL A CA 1
ATOM 702 C C . VAL A 1 94 ? 8.519 1.225 -6.801 1.00 87.19 94 VAL A C 1
ATOM 704 O O . VAL A 1 94 ? 8.796 0.098 -6.389 1.00 87.19 94 VAL A O 1
ATOM 707 N N . ALA A 1 95 ? 9.462 2.142 -7.013 1.00 86.81 95 ALA A N 1
ATOM 708 C CA . ALA A 1 95 ? 10.875 1.834 -6.856 1.00 86.81 95 ALA A CA 1
ATOM 709 C C . ALA A 1 95 ? 11.238 1.348 -5.433 1.00 86.81 95 ALA A C 1
ATOM 711 O O . ALA A 1 95 ? 10.813 1.903 -4.418 1.00 86.81 95 ALA A O 1
ATOM 712 N N . ASN A 1 96 ? 12.154 0.378 -5.346 1.00 88.56 96 ASN A N 1
ATOM 713 C CA . ASN A 1 96 ? 12.599 -0.234 -4.080 1.00 88.56 96 ASN A CA 1
ATOM 714 C C . ASN A 1 96 ? 13.117 0.765 -3.038 1.00 88.56 96 ASN A C 1
ATOM 716 O O . ASN A 1 96 ? 12.982 0.542 -1.833 1.00 88.56 96 ASN A O 1
ATOM 720 N N . LYS A 1 97 ? 13.714 1.869 -3.500 1.00 88.38 97 LYS A N 1
ATOM 721 C CA . LYS A 1 97 ? 14.185 2.958 -2.635 1.00 88.38 97 LYS A CA 1
ATOM 722 C C . LYS A 1 97 ? 13.023 3.613 -1.881 1.00 88.38 97 LYS A C 1
ATOM 724 O O . LYS A 1 97 ? 13.166 3.895 -0.697 1.00 88.38 97 LYS A O 1
ATOM 729 N N . VAL A 1 98 ? 11.877 3.777 -2.541 1.00 87.50 98 VAL A N 1
ATOM 730 C CA . VAL A 1 98 ? 10.658 4.371 -1.974 1.00 87.50 98 VAL A CA 1
ATOM 731 C C . VAL A 1 98 ? 10.052 3.441 -0.936 1.00 87.50 98 VAL A C 1
ATOM 733 O O . VAL A 1 98 ? 9.789 3.866 0.179 1.00 87.50 98 VAL A O 1
ATOM 736 N N . HIS A 1 99 ? 9.945 2.146 -1.241 1.00 88.38 99 HIS A N 1
ATOM 737 C CA . HIS A 1 99 ? 9.507 1.147 -0.263 1.00 88.38 99 HIS A CA 1
ATOM 738 C C . HIS A 1 99 ? 10.376 1.152 1.007 1.00 88.38 99 HIS A C 1
ATOM 740 O O . HIS A 1 99 ? 9.858 1.069 2.121 1.00 88.38 99 HIS A O 1
ATOM 746 N N . ARG A 1 100 ? 11.704 1.269 0.859 1.00 88.56 100 ARG A N 1
ATOM 747 C CA . ARG A 1 100 ? 12.617 1.348 2.007 1.00 88.56 100 ARG A CA 1
ATOM 748 C C . ARG A 1 100 ? 12.403 2.634 2.808 1.00 88.56 100 ARG A C 1
ATOM 750 O O . ARG A 1 100 ? 12.336 2.557 4.029 1.00 88.56 100 ARG A O 1
ATOM 757 N N . ALA A 1 101 ? 12.264 3.776 2.133 1.00 88.88 101 ALA A N 1
ATOM 758 C CA . ALA A 1 101 ? 11.979 5.057 2.776 1.00 88.88 101 ALA A CA 1
ATOM 759 C C . ALA A 1 101 ? 10.645 5.027 3.542 1.00 88.88 101 ALA A C 1
ATOM 761 O O . ALA A 1 101 ? 10.603 5.434 4.699 1.00 88.88 101 ALA A O 1
ATOM 762 N N . LEU A 1 102 ? 9.600 4.446 2.946 1.00 88.62 102 LEU A N 1
ATOM 763 C CA . LEU A 1 102 ? 8.289 4.265 3.567 1.00 88.62 102 LEU A CA 1
ATOM 764 C C . LEU A 1 102 ? 8.379 3.399 4.832 1.00 88.62 102 LEU A C 1
ATOM 766 O O . LEU A 1 102 ? 7.903 3.795 5.893 1.00 88.62 102 LEU A O 1
ATOM 770 N N . LYS A 1 103 ? 9.062 2.247 4.758 1.00 89.69 103 LYS A N 1
ATOM 771 C CA . LYS A 1 103 ? 9.291 1.389 5.934 1.00 89.69 103 LYS A CA 1
ATOM 772 C C . LYS A 1 103 ? 10.073 2.096 7.038 1.00 89.69 103 LYS A C 1
ATOM 774 O O . LYS A 1 103 ? 9.768 1.904 8.211 1.00 89.69 103 LYS A O 1
ATOM 779 N N . SER A 1 104 ? 11.066 2.907 6.678 1.00 88.94 104 SER A N 1
ATOM 780 C CA . SER A 1 104 ? 11.838 3.692 7.644 1.00 88.94 104 SER A CA 1
ATOM 781 C C . SER A 1 104 ? 11.019 4.816 8.284 1.00 88.94 104 SER A C 1
ATOM 783 O O . SER A 1 104 ? 11.168 5.044 9.479 1.00 88.94 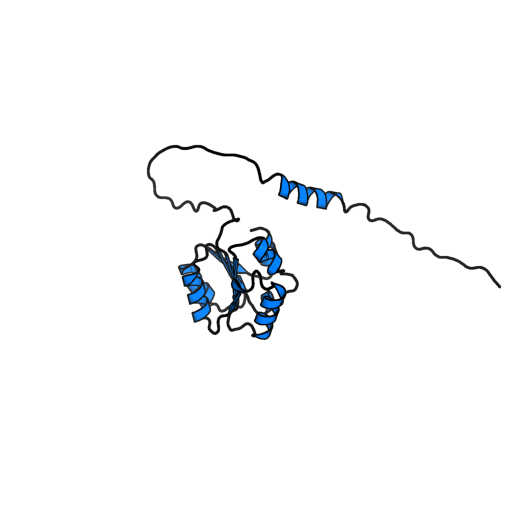104 SER A O 1
ATOM 785 N N . SER A 1 105 ? 10.145 5.481 7.525 1.00 87.81 105 SER A N 1
ATOM 786 C CA . SER A 1 105 ? 9.277 6.563 8.014 1.00 87.81 105 SER A CA 1
ATOM 787 C C . SER A 1 105 ? 8.231 6.061 9.015 1.00 87.81 105 SER A C 1
ATOM 789 O O . SER A 1 105 ? 8.026 6.669 10.063 1.00 87.81 105 SER A O 1
ATOM 791 N N . VAL A 1 106 ? 7.628 4.908 8.730 1.00 88.06 106 VAL A N 1
ATOM 792 C CA . VAL A 1 106 ? 6.597 4.301 9.580 1.00 88.06 106 VAL A CA 1
ATOM 793 C C . VAL A 1 106 ? 7.176 3.705 10.874 1.00 88.06 106 VAL A C 1
ATOM 795 O O . VAL A 1 106 ? 6.511 3.678 11.910 1.00 88.06 106 VAL A O 1
ATOM 798 N N . GLY A 1 107 ? 8.434 3.262 10.839 1.00 87.75 107 GLY A N 1
ATOM 799 C CA . GLY A 1 107 ? 9.117 2.644 11.972 1.00 87.75 107 GLY A CA 1
ATOM 800 C C . GLY A 1 107 ? 8.834 1.145 12.120 1.00 87.75 107 GLY A C 1
ATOM 801 O O . GLY A 1 107 ? 8.021 0.547 11.411 1.00 87.75 107 GLY A O 1
ATOM 802 N N . HIS A 1 108 ? 9.546 0.506 13.053 1.00 87.06 108 HIS A N 1
ATOM 803 C CA . HIS A 1 108 ? 9.509 -0.952 13.224 1.00 87.06 108 HIS A CA 1
ATOM 804 C C . HIS A 1 108 ? 8.124 -1.482 13.618 1.00 87.06 108 HIS A C 1
ATOM 806 O O . HIS A 1 108 ? 7.734 -2.550 13.143 1.00 87.06 108 HIS A O 1
ATOM 812 N N . GLU A 1 109 ? 7.366 -0.715 14.402 1.00 87.06 109 GLU A N 1
ATOM 813 C CA . GLU A 1 109 ? 6.071 -1.113 14.970 1.00 87.06 109 GLU A CA 1
ATOM 814 C C . GLU A 1 109 ? 5.011 -1.441 13.916 1.00 87.06 109 GLU A C 1
ATOM 816 O O . GLU A 1 109 ? 4.211 -2.351 14.122 1.00 87.06 109 GLU A O 1
ATOM 821 N N . HIS A 1 110 ? 5.017 -0.764 12.764 1.00 90.44 110 HIS A N 1
ATOM 822 C CA . HIS A 1 110 ? 4.043 -1.021 11.694 1.00 90.44 110 HIS A CA 1
ATOM 823 C C . HIS A 1 110 ? 4.685 -1.460 10.370 1.00 90.44 110 HIS A C 1
ATOM 825 O O . HIS A 1 110 ? 3.990 -1.694 9.384 1.00 90.44 110 HIS A O 1
ATOM 831 N N . SER A 1 111 ? 6.005 -1.672 10.349 1.00 89.75 111 SER A N 1
ATOM 832 C CA . SER A 1 111 ? 6.741 -2.141 9.164 1.00 89.75 111 SER A CA 1
ATOM 833 C C . SER A 1 111 ? 6.221 -3.463 8.575 1.00 89.75 111 SER A C 1
ATOM 835 O O . SER A 1 111 ? 6.326 -3.684 7.366 1.00 89.75 111 SER A O 1
ATOM 837 N N . HIS A 1 112 ? 5.631 -4.326 9.410 1.00 91.38 112 HIS A N 1
ATOM 838 C CA . HIS A 1 112 ? 5.033 -5.605 9.015 1.00 91.38 112 HIS A CA 1
ATOM 839 C C . HIS A 1 112 ? 3.716 -5.446 8.237 1.00 91.38 112 HIS A C 1
ATOM 841 O O . HIS A 1 112 ? 3.317 -6.365 7.528 1.00 91.38 112 HIS A O 1
ATOM 847 N N . LYS A 1 113 ? 3.060 -4.281 8.330 1.00 93.25 113 LYS A N 1
ATOM 848 C CA . LYS A 1 113 ? 1.831 -3.958 7.588 1.00 93.25 113 LYS A CA 1
ATOM 849 C C . LYS A 1 113 ? 2.109 -3.461 6.168 1.00 93.25 113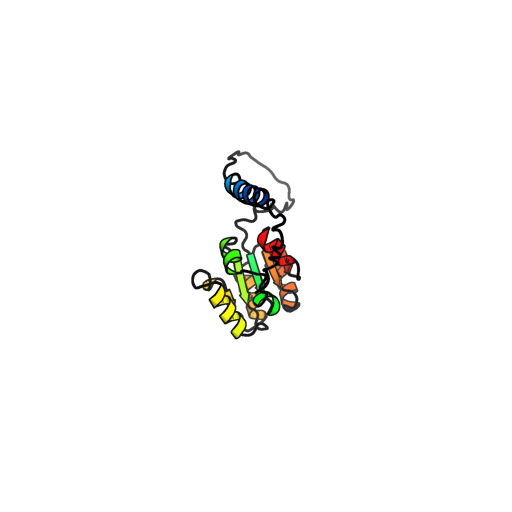 LYS A C 1
ATOM 851 O O . LYS A 1 113 ? 1.170 -3.216 5.419 1.00 93.25 113 LYS A O 1
ATOM 856 N N . ILE A 1 114 ? 3.382 -3.298 5.795 1.00 93.75 114 ILE A N 1
ATOM 857 C CA . ILE A 1 114 ? 3.803 -2.868 4.460 1.00 93.75 114 ILE A CA 1
ATOM 858 C C . ILE A 1 114 ? 4.271 -4.089 3.664 1.00 93.75 114 ILE A C 1
ATOM 860 O O . ILE A 1 114 ? 5.355 -4.640 3.907 1.00 93.75 114 ILE A O 1
ATOM 864 N N . ILE A 1 115 ? 3.465 -4.478 2.681 1.00 94.56 115 ILE A N 1
ATOM 865 C CA . ILE A 1 115 ? 3.684 -5.641 1.824 1.00 94.56 115 ILE A CA 1
ATOM 866 C C . ILE A 1 115 ? 4.162 -5.164 0.458 1.00 94.56 115 ILE A C 1
ATOM 868 O O . ILE A 1 115 ? 3.434 -4.501 -0.274 1.00 94.56 115 ILE A O 1
ATOM 872 N N . ARG A 1 116 ? 5.389 -5.524 0.090 1.00 94.25 116 ARG A N 1
ATOM 873 C CA . ARG A 1 116 ? 5.905 -5.276 -1.256 1.00 94.25 116 ARG A CA 1
ATOM 874 C C . ARG A 1 116 ? 5.540 -6.434 -2.174 1.00 94.25 116 ARG A C 1
ATOM 876 O O . ARG A 1 116 ? 5.728 -7.589 -1.803 1.00 94.25 116 ARG A O 1
ATOM 883 N N . CYS A 1 117 ? 5.084 -6.104 -3.374 1.00 92.81 117 CYS A N 1
ATOM 884 C CA . CYS A 1 117 ? 4.819 -7.058 -4.440 1.00 92.81 117 CYS A CA 1
ATOM 885 C C . CYS A 1 117 ? 5.760 -6.799 -5.620 1.00 92.81 117 CYS A C 1
ATOM 887 O O . CYS A 1 117 ? 5.991 -5.651 -5.988 1.00 92.81 117 CYS A O 1
ATOM 889 N N . ASP A 1 118 ? 6.272 -7.868 -6.230 1.00 91.25 118 ASP A N 1
ATOM 890 C CA . ASP A 1 118 ? 7.132 -7.778 -7.421 1.00 91.25 118 ASP A CA 1
ATOM 891 C C . ASP A 1 118 ? 6.347 -7.918 -8.738 1.00 91.25 118 ASP A C 1
ATOM 893 O O . ASP A 1 118 ? 6.897 -7.701 -9.814 1.00 91.25 118 ASP A O 1
ATOM 897 N N . THR A 1 119 ? 5.054 -8.254 -8.674 1.00 91.69 119 THR A N 1
ATOM 898 C CA . THR A 1 119 ? 4.161 -8.357 -9.840 1.00 91.69 119 THR A CA 1
ATOM 899 C C . THR A 1 119 ? 2.756 -7.862 -9.500 1.00 91.69 119 THR A C 1
ATOM 901 O O . THR A 1 119 ? 2.326 -7.959 -8.347 1.00 91.69 119 THR A O 1
ATOM 904 N N . ASP A 1 120 ? 2.012 -7.396 -10.506 1.00 89.62 120 ASP A N 1
ATOM 905 C CA . ASP A 1 120 ? 0.606 -6.982 -10.351 1.00 89.62 120 ASP A CA 1
ATOM 906 C C . ASP A 1 120 ? -0.293 -8.163 -9.956 1.00 89.62 120 ASP A C 1
ATOM 908 O O . ASP A 1 120 ? -1.194 -8.032 -9.128 1.00 89.62 120 ASP A O 1
ATOM 912 N N . VAL A 1 121 ? 0.014 -9.360 -10.464 1.00 90.69 121 VAL A N 1
ATOM 913 C CA . VAL A 1 121 ? -0.640 -10.611 -10.047 1.00 90.69 121 VAL A CA 1
ATOM 914 C C . VAL A 1 121 ? -0.420 -10.863 -8.552 1.00 90.69 121 VAL A C 1
ATOM 916 O O . VAL A 1 121 ? -1.347 -11.256 -7.842 1.00 90.69 121 VAL A O 1
ATOM 919 N N . GLY A 1 122 ? 0.788 -10.584 -8.052 1.00 92.31 122 GLY A N 1
ATOM 920 C CA . GLY A 1 122 ? 1.109 -10.640 -6.628 1.00 92.31 122 GLY A CA 1
ATOM 921 C C . GLY A 1 122 ? 0.244 -9.692 -5.798 1.00 92.31 122 GLY A C 1
ATOM 922 O O . GLY A 1 122 ? -0.316 -10.121 -4.792 1.00 92.31 122 GLY A O 1
ATOM 923 N N . VAL A 1 123 ? 0.055 -8.448 -6.252 1.00 92.06 123 VAL A N 1
ATOM 924 C CA . VAL A 1 123 ? -0.831 -7.467 -5.593 1.00 92.06 123 VAL A CA 1
ATOM 925 C C . VAL A 1 123 ? -2.247 -8.025 -5.470 1.00 92.06 123 VAL A C 1
ATOM 927 O O . VAL A 1 123 ? -2.821 -8.045 -4.380 1.00 92.06 123 VAL A O 1
ATOM 930 N N . ILE A 1 124 ? -2.789 -8.553 -6.567 1.00 91.50 124 ILE A N 1
ATOM 931 C CA . ILE A 1 124 ? -4.130 -9.142 -6.596 1.00 91.50 124 ILE A CA 1
ATOM 932 C C . ILE A 1 124 ? -4.228 -10.338 -5.635 1.00 91.50 124 ILE A C 1
ATOM 934 O O . ILE A 1 124 ? -5.209 -10.458 -4.901 1.00 91.50 124 ILE A O 1
ATOM 938 N N . HIS A 1 125 ? -3.229 -11.225 -5.603 1.00 92.25 125 HIS A N 1
ATOM 939 C CA . HIS A 1 125 ? -3.206 -12.373 -4.690 1.00 92.25 125 HIS A CA 1
ATOM 940 C C . HIS A 1 125 ? -3.141 -11.964 -3.218 1.00 92.25 125 HIS A C 1
ATOM 942 O O . HIS A 1 125 ? -3.841 -12.553 -2.392 1.00 92.25 125 HIS A O 1
ATOM 948 N N . VAL A 1 126 ? -2.361 -10.936 -2.887 1.00 92.88 126 VAL A N 1
ATOM 949 C CA . VAL A 1 126 ? -2.303 -10.392 -1.527 1.00 92.88 126 VAL A CA 1
ATOM 950 C C . VAL A 1 126 ? -3.670 -9.836 -1.123 1.00 92.88 126 VAL A C 1
ATOM 952 O O . VAL A 1 126 ? -4.177 -10.187 -0.058 1.00 92.88 126 VAL A O 1
ATOM 955 N N . ILE A 1 127 ? -4.327 -9.059 -1.990 1.00 91.38 127 ILE A N 1
ATOM 956 C CA . ILE A 1 127 ? -5.672 -8.522 -1.720 1.00 91.38 127 ILE A CA 1
ATOM 957 C C . ILE A 1 127 ? -6.698 -9.654 -1.553 1.00 91.38 127 ILE A C 1
ATOM 959 O O . ILE A 1 127 ? -7.488 -9.637 -0.608 1.00 91.38 127 ILE A O 1
ATOM 963 N N . LYS A 1 128 ? -6.648 -10.683 -2.413 1.00 91.50 128 LYS A N 1
ATOM 964 C CA . LYS A 1 128 ? -7.488 -11.894 -2.317 1.00 91.50 128 LYS A CA 1
ATOM 965 C C . LYS A 1 128 ? -7.316 -12.630 -0.987 1.00 91.50 128 LYS A C 1
ATOM 967 O O . LYS A 1 128 ? -8.279 -13.226 -0.502 1.00 91.50 128 LYS A O 1
ATOM 972 N N . HIS A 1 129 ? -6.108 -12.621 -0.426 1.00 92.00 129 HIS A N 1
ATOM 973 C CA . HIS A 1 129 ? -5.799 -13.277 0.840 1.00 92.00 129 HIS A CA 1
ATOM 974 C C . HIS A 1 129 ? -6.256 -12.450 2.048 1.00 92.00 129 HIS A C 1
ATOM 976 O O . HIS A 1 129 ? -6.886 -12.990 2.953 1.00 92.00 129 HIS A O 1
ATOM 982 N N . ILE A 1 130 ? -5.992 -11.139 2.041 1.00 90.56 130 ILE A N 1
ATOM 983 C CA . ILE A 1 130 ? -6.372 -10.230 3.134 1.00 90.56 130 ILE A CA 1
ATOM 984 C C . ILE A 1 130 ? -7.896 -10.082 3.226 1.00 90.56 130 ILE A C 1
ATOM 986 O O . ILE A 1 130 ? -8.436 -10.029 4.333 1.00 90.56 130 ILE A O 1
ATOM 990 N N . ARG A 1 131 ? -8.578 -10.029 2.071 1.00 89.06 131 ARG A N 1
ATOM 991 C CA . ARG A 1 131 ? -10.018 -9.743 1.936 1.00 89.06 131 ARG A CA 1
ATOM 992 C C . ARG A 1 131 ? -10.436 -8.505 2.739 1.00 89.06 131 ARG A C 1
ATOM 994 O O . ARG A 1 131 ? -11.170 -8.633 3.723 1.00 89.06 131 ARG A O 1
ATOM 1001 N N . PRO A 1 132 ? -9.938 -7.315 2.361 1.00 88.81 132 PRO A N 1
ATOM 1002 C CA . PRO A 1 132 ? -10.342 -6.086 3.023 1.00 88.81 132 PRO A CA 1
ATOM 1003 C C . PRO A 1 132 ? -11.845 -5.823 2.843 1.00 88.81 132 PRO A C 1
ATOM 1005 O O . PRO A 1 132 ? -12.459 -6.251 1.863 1.00 88.81 132 PRO A O 1
ATOM 1008 N N . ASP A 1 133 ? -12.435 -5.096 3.789 1.00 87.38 133 ASP A N 1
ATOM 1009 C CA . ASP A 1 133 ? -13.773 -4.523 3.626 1.00 87.38 133 ASP A CA 1
ATOM 1010 C C . ASP A 1 133 ? -13.712 -3.349 2.627 1.00 87.38 133 ASP A C 1
ATOM 1012 O O . ASP A 1 133 ? -14.621 -3.186 1.810 1.00 87.38 133 ASP A O 1
ATOM 1016 N N . LEU A 1 134 ? -12.611 -2.582 2.658 1.00 86.12 134 LEU A N 1
ATOM 1017 C CA . LEU A 1 134 ? -12.348 -1.426 1.801 1.00 86.12 134 LEU A CA 1
ATOM 1018 C C . LEU A 1 134 ? -10.951 -1.509 1.171 1.00 86.12 134 LEU A C 1
ATOM 1020 O O . LEU A 1 134 ? -9.943 -1.566 1.878 1.00 86.12 134 LEU A O 1
ATOM 1024 N N . ALA A 1 135 ? -10.883 -1.486 -0.159 1.00 87.62 135 ALA A N 1
ATOM 1025 C CA . ALA A 1 135 ? -9.631 -1.363 -0.899 1.00 87.62 135 ALA A CA 1
ATOM 1026 C C . ALA A 1 135 ? -9.536 0.018 -1.538 1.00 87.62 135 ALA A C 1
ATOM 1028 O O . ALA A 1 135 ? -10.364 0.388 -2.368 1.00 87.62 135 ALA A O 1
ATOM 1029 N N . LEU A 1 136 ? -8.501 0.754 -1.166 1.00 87.44 136 LEU A N 1
ATOM 1030 C CA . LEU A 1 136 ? -8.192 2.053 -1.720 1.00 87.44 136 LEU A CA 1
ATOM 1031 C C . LEU A 1 136 ? -7.001 1.886 -2.659 1.00 87.44 136 LEU A C 1
ATOM 1033 O O . LEU A 1 136 ? -5.934 1.434 -2.240 1.00 87.44 136 LEU A O 1
ATOM 1037 N N . ILE A 1 137 ? -7.188 2.199 -3.935 1.00 87.06 137 ILE A N 1
ATOM 1038 C CA . ILE A 1 137 ? -6.171 1.995 -4.969 1.00 87.06 137 ILE A CA 1
ATOM 1039 C C . ILE A 1 137 ? -5.776 3.357 -5.526 1.00 87.06 137 ILE A C 1
ATOM 1041 O O . ILE A 1 137 ? -6.629 4.049 -6.067 1.00 87.06 137 ILE A O 1
ATOM 1045 N N . SER A 1 138 ? -4.506 3.746 -5.395 1.00 85.56 138 SER A N 1
ATOM 1046 C CA . SER A 1 138 ? -3.996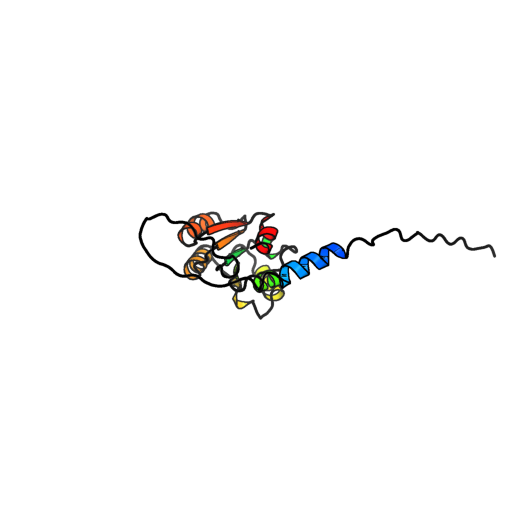 4.980 -6.002 1.00 85.56 138 SER A CA 1
ATOM 1047 C C . SER A 1 138 ? -4.229 5.037 -7.503 1.00 85.56 138 SER A C 1
ATOM 1049 O O . SER A 1 138 ? -4.062 4.037 -8.209 1.00 85.56 138 SER A O 1
ATOM 1051 N N . ASP A 1 139 ? -4.530 6.237 -7.988 1.00 77.88 139 ASP A N 1
ATOM 1052 C CA . ASP A 1 139 ? -4.536 6.523 -9.414 1.00 77.88 139 ASP A CA 1
ATOM 1053 C C . ASP A 1 139 ? -3.162 6.208 -10.030 1.00 77.88 139 ASP A C 1
ATOM 1055 O O . ASP A 1 139 ? -2.106 6.353 -9.402 1.00 77.88 139 ASP A O 1
ATOM 1059 N N . GLY A 1 140 ? -3.183 5.680 -11.254 1.00 70.44 140 GLY A N 1
ATOM 1060 C CA . GLY A 1 140 ? -1.986 5.200 -11.951 1.00 70.44 140 GLY A CA 1
ATOM 1061 C C . GLY A 1 140 ? -1.523 3.793 -11.553 1.00 70.44 140 GLY A C 1
ATOM 1062 O O . GLY A 1 140 ? -0.599 3.266 -12.172 1.00 70.44 140 GLY A O 1
ATOM 1063 N N . VAL A 1 141 ? -2.165 3.143 -10.575 1.00 72.44 141 VAL A N 1
ATOM 1064 C CA . VAL A 1 141 ? -1.957 1.713 -10.304 1.00 72.44 141 VAL A CA 1
ATOM 1065 C C . VAL A 1 141 ? -2.829 0.896 -11.261 1.00 72.44 141 VAL A C 1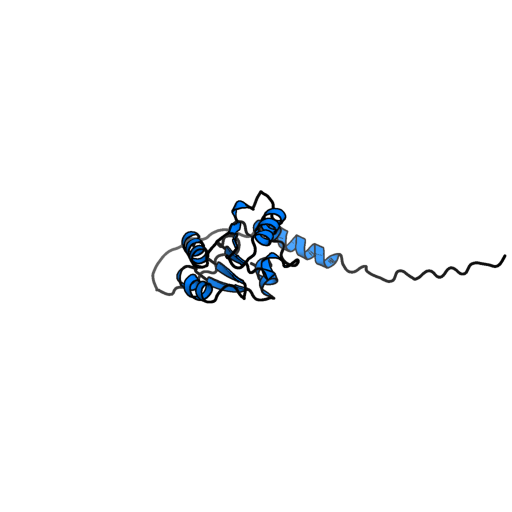
ATOM 1067 O O . VAL A 1 141 ? -4.047 1.042 -11.266 1.00 72.44 141 VAL A O 1
ATOM 1070 N N . GLY A 1 142 ? -2.182 0.056 -12.076 1.00 66.75 142 GLY A N 1
ATOM 1071 C CA . GLY A 1 142 ? -2.706 -0.501 -13.329 1.00 66.75 142 GLY A CA 1
ATOM 1072 C C . GLY A 1 142 ? -4.173 -0.951 -13.322 1.00 66.75 142 GLY A C 1
ATOM 1073 O O . GLY A 1 142 ? -4.616 -1.668 -12.424 1.00 66.75 142 GLY A O 1
ATOM 1074 N N . ASP A 1 143 ? -4.895 -0.593 -14.388 1.00 72.12 143 ASP A N 1
ATOM 1075 C CA . ASP A 1 143 ? -6.347 -0.788 -14.567 1.00 72.12 143 ASP A CA 1
ATOM 1076 C C . ASP A 1 143 ? -6.819 -2.232 -14.322 1.00 72.12 143 ASP A C 1
ATOM 1078 O O . ASP A 1 143 ?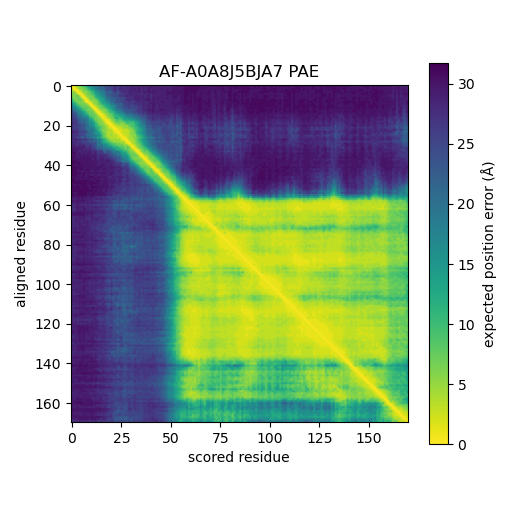 -7.917 -2.481 -13.812 1.00 72.12 143 ASP A O 1
ATOM 1082 N N . ASN A 1 144 ? -5.951 -3.202 -14.625 1.00 74.00 144 ASN A N 1
ATOM 1083 C CA . ASN A 1 144 ? -6.198 -4.626 -14.402 1.00 74.00 144 ASN A CA 1
ATOM 1084 C C . ASN A 1 144 ? -6.420 -4.960 -12.915 1.00 74.00 144 ASN A C 1
ATOM 1086 O O . ASN A 1 144 ? -7.248 -5.811 -12.587 1.00 74.00 144 ASN A O 1
ATOM 1090 N N . ILE A 1 145 ? -5.724 -4.271 -12.004 1.00 79.44 145 ILE A N 1
ATOM 1091 C CA . ILE A 1 145 ? -5.854 -4.475 -10.557 1.00 79.44 145 ILE A CA 1
ATOM 1092 C C . ILE A 1 145 ? -7.225 -3.974 -10.095 1.00 79.44 145 ILE A C 1
ATOM 1094 O O . ILE A 1 145 ? -7.946 -4.704 -9.416 1.00 79.44 145 ILE A O 1
ATOM 1098 N N . GLN A 1 146 ? -7.636 -2.770 -10.505 1.00 76.31 146 GLN A N 1
ATOM 1099 C CA . GLN A 1 146 ? -8.927 -2.200 -10.101 1.00 76.31 146 GLN A CA 1
ATOM 1100 C C . GLN A 1 146 ? -10.119 -3.059 -10.556 1.00 76.31 146 GLN A C 1
ATOM 1102 O O . GLN A 1 146 ? -11.080 -3.243 -9.803 1.00 76.31 146 GLN A O 1
ATOM 1107 N N . GLY A 1 147 ? -10.053 -3.614 -11.771 1.00 76.88 147 GLY A N 1
ATOM 1108 C CA . GLY A 1 147 ? -11.102 -4.477 -12.317 1.00 76.88 147 GLY A CA 1
ATOM 1109 C C . GLY A 1 147 ? -11.260 -5.802 -11.566 1.00 76.88 147 GLY A C 1
ATOM 1110 O O . GLY A 1 147 ? -12.384 -6.235 -11.296 1.00 76.88 147 GLY A O 1
ATOM 1111 N N . GLU A 1 148 ? -10.151 -6.445 -11.192 1.00 79.25 148 GLU A N 1
ATOM 1112 C CA . GLU A 1 148 ? -10.190 -7.713 -10.458 1.00 79.25 148 GLU A CA 1
ATOM 1113 C C . GLU A 1 148 ? -10.539 -7.538 -8.981 1.00 79.25 148 GLU A C 1
ATOM 1115 O O . GLU A 1 148 ? -11.309 -8.331 -8.437 1.00 79.25 148 GLU A O 1
ATOM 1120 N N . VAL A 1 149 ? -10.018 -6.497 -8.329 1.00 80.62 149 VAL A N 1
ATOM 1121 C CA . VAL A 1 149 ? -10.176 -6.281 -6.883 1.00 80.62 149 VAL A CA 1
ATOM 1122 C C . VAL A 1 149 ? -11.644 -6.133 -6.475 1.00 80.62 149 VAL A C 1
ATOM 1124 O O . VAL A 1 149 ? -12.040 -6.666 -5.437 1.00 80.62 149 VAL A O 1
ATOM 1127 N N . LYS A 1 150 ? -12.487 -5.539 -7.331 1.00 78.44 150 LYS A N 1
ATOM 1128 C CA . LYS A 1 150 ? -13.944 -5.428 -7.116 1.00 78.44 150 LYS A CA 1
ATOM 1129 C C . LYS A 1 150 ? -14.647 -6.763 -6.854 1.00 78.44 150 LYS A C 1
ATOM 1131 O O . LYS A 1 150 ? -15.719 -6.778 -6.262 1.00 78.44 150 LYS A O 1
ATOM 1136 N N . ARG A 1 151 ? -14.069 -7.886 -7.290 1.00 79.44 151 ARG A N 1
ATOM 1137 C CA . ARG A 1 151 ? -14.645 -9.227 -7.091 1.00 79.44 151 ARG A CA 1
ATOM 1138 C C . ARG A 1 151 ? -14.340 -9.816 -5.715 1.00 79.44 151 ARG A C 1
ATOM 1140 O O . ARG A 1 151 ? -14.985 -10.782 -5.319 1.00 79.44 151 ARG A O 1
ATOM 1147 N N . PHE A 1 152 ? -13.344 -9.277 -5.015 1.00 79.25 152 PHE A N 1
ATOM 1148 C CA . PHE A 1 152 ? -12.791 -9.863 -3.789 1.00 79.25 152 PHE A CA 1
ATOM 1149 C C . PHE A 1 152 ? -12.953 -8.969 -2.559 1.00 79.25 152 PHE A C 1
ATOM 1151 O O . PHE A 1 152 ? -12.653 -9.409 -1.451 1.00 79.25 152 PHE A O 1
ATOM 1158 N N . VAL A 1 153 ? -13.419 -7.735 -2.749 1.00 82.06 153 VAL A N 1
ATOM 1159 C CA . VAL A 1 153 ? -13.492 -6.697 -1.718 1.00 82.06 153 VAL A CA 1
ATOM 1160 C C . VAL A 1 153 ? -14.922 -6.174 -1.618 1.00 82.06 153 VAL A C 1
ATOM 1162 O O . VAL A 1 153 ? -15.617 -6.064 -2.626 1.00 82.06 153 VAL A O 1
ATOM 1165 N N . GLY A 1 154 ? -15.367 -5.856 -0.398 1.00 69.62 154 GLY A N 1
ATOM 1166 C CA . GLY A 1 154 ? -16.713 -5.327 -0.153 1.00 69.62 154 GLY A CA 1
ATOM 1167 C C . GLY A 1 154 ? -16.971 -3.968 -0.818 1.00 69.62 154 GLY A C 1
ATOM 1168 O O . GLY A 1 154 ? -18.066 -3.734 -1.334 1.00 69.62 154 GLY A O 1
ATOM 1169 N N . SER A 1 155 ? -15.962 -3.092 -0.830 1.00 78.25 155 SER A N 1
ATOM 1170 C CA . SER A 1 155 ? -15.961 -1.798 -1.519 1.00 78.25 155 SER A CA 1
ATOM 1171 C C . SER A 1 155 ? -14.562 -1.452 -2.042 1.00 78.25 155 SER A C 1
ATOM 1173 O O . SER A 1 155 ? -13.568 -1.690 -1.359 1.00 78.25 155 SER A O 1
ATOM 1175 N N . SER A 1 156 ? -14.467 -0.871 -3.238 1.00 80.44 156 SER A N 1
ATOM 1176 C CA . SER A 1 156 ? -13.198 -0.386 -3.797 1.00 80.44 156 SER A CA 1
ATOM 1177 C C . SER A 1 156 ? -13.327 1.066 -4.236 1.00 80.44 156 SER A C 1
ATOM 1179 O O . SER A 1 156 ? -14.254 1.377 -4.990 1.00 80.44 156 SER A O 1
ATOM 1181 N N . GLU A 1 157 ? -12.374 1.908 -3.857 1.00 79.69 157 GLU A N 1
ATOM 1182 C CA . GLU A 1 157 ? -12.318 3.310 -4.274 1.00 79.69 157 GLU A CA 1
ATOM 1183 C C . GLU A 1 157 ? -10.969 3.622 -4.924 1.00 79.69 157 GLU A C 1
ATOM 1185 O O . GLU A 1 157 ? -9.921 3.136 -4.489 1.00 79.69 157 GLU A O 1
ATOM 1190 N N . ALA A 1 158 ? -11.009 4.426 -5.984 1.00 77.75 158 ALA A N 1
ATOM 1191 C CA . ALA A 1 158 ? -9.812 4.997 -6.581 1.00 77.75 158 ALA A CA 1
ATOM 1192 C C . ALA A 1 158 ? -9.398 6.233 -5.762 1.00 77.75 158 ALA A C 1
ATOM 1194 O O . ALA A 1 158 ? -10.224 7.114 -5.509 1.00 77.75 158 ALA A O 1
ATOM 1195 N N . LEU A 1 159 ? -8.147 6.277 -5.301 1.00 73.56 159 LEU A N 1
ATOM 1196 C CA . LEU A 1 159 ? -7.575 7.441 -4.624 1.00 73.56 159 LEU A CA 1
ATOM 1197 C C . LEU A 1 159 ? -7.014 8.401 -5.672 1.00 73.56 159 LEU A C 1
ATOM 1199 O O . LEU A 1 159 ? -5.902 8.189 -6.166 1.00 73.56 159 LEU A O 1
ATOM 1203 N N . GLY A 1 160 ? -7.749 9.484 -5.912 1.00 64.06 160 GLY A N 1
ATOM 1204 C CA . GLY A 1 160 ? -7.211 10.691 -6.537 1.00 64.06 160 GLY A CA 1
ATOM 1205 C C . GLY A 1 160 ? -6.564 11.647 -5.530 1.00 64.06 160 GLY A C 1
ATOM 1206 O O . GLY A 1 160 ? -6.563 11.396 -4.322 1.00 64.06 160 GLY A O 1
ATOM 1207 N N . GLU A 1 161 ? -6.058 12.780 -6.026 1.00 54.19 161 GLU A N 1
ATOM 1208 C CA . GLU A 1 161 ? -5.316 13.810 -5.266 1.00 54.19 161 GLU A CA 1
ATOM 1209 C C . GLU A 1 161 ? -6.022 14.326 -3.989 1.00 54.19 161 GLU A C 1
ATOM 1211 O O . GLU A 1 161 ? -5.353 14.801 -3.079 1.00 54.19 161 GLU A O 1
ATOM 1216 N N . GLY A 1 162 ? -7.350 14.191 -3.865 1.00 51.59 162 GLY A N 1
ATOM 1217 C CA . GLY A 1 162 ? -8.125 14.615 -2.683 1.00 51.59 162 GLY A CA 1
ATOM 1218 C C . GLY A 1 162 ? -8.489 13.507 -1.684 1.00 51.59 162 GLY A C 1
ATOM 1219 O O . GLY A 1 162 ? -9.201 13.754 -0.715 1.00 51.59 162 GLY A O 1
ATOM 1220 N N . ALA A 1 163 ? -8.065 12.261 -1.903 1.00 54.38 163 ALA A N 1
ATOM 1221 C CA . ALA A 1 163 ? -8.518 11.129 -1.088 1.00 54.38 163 ALA A CA 1
ATOM 1222 C C . ALA A 1 163 ? -7.746 10.960 0.241 1.00 54.38 163 ALA A C 1
ATOM 1224 O O . ALA A 1 163 ? -8.177 10.212 1.119 1.00 54.38 163 ALA A O 1
ATOM 1225 N N . VAL A 1 164 ? -6.654 11.708 0.431 1.00 55.22 164 VAL A N 1
ATOM 1226 C CA . VAL A 1 164 ? -5.903 11.775 1.699 1.00 55.22 164 VAL A CA 1
ATOM 1227 C C . VAL A 1 164 ? -6.751 12.359 2.829 1.00 55.22 164 VAL A C 1
ATOM 1229 O O . VAL A 1 164 ? -6.713 11.848 3.946 1.00 55.22 164 VAL A O 1
ATOM 1232 N N . GLU A 1 165 ? -7.568 13.374 2.535 1.00 56.38 165 GLU A N 1
ATOM 1233 C CA . GLU A 1 165 ? -8.481 13.979 3.513 1.00 56.38 165 GLU A CA 1
ATOM 1234 C C . GLU A 1 165 ? -9.523 12.962 3.996 1.00 56.38 165 GLU A C 1
ATOM 1236 O O . GLU A 1 165 ? -9.817 12.882 5.184 1.00 56.38 165 GLU A O 1
ATOM 1241 N N . ARG A 1 166 ? -9.992 12.084 3.102 1.00 58.59 166 ARG A N 1
ATOM 1242 C CA . ARG A 1 166 ? -10.979 11.047 3.436 1.00 58.59 166 ARG A CA 1
ATOM 1243 C C . ARG A 1 166 ? -10.397 9.900 4.250 1.00 58.59 166 ARG A C 1
ATOM 1245 O O . ARG A 1 166 ? -11.086 9.354 5.098 1.00 58.59 166 ARG A O 1
ATOM 1252 N N . LEU A 1 167 ? -9.127 9.553 4.039 1.00 61.50 167 LEU A N 1
ATOM 1253 C CA . LEU A 1 167 ? -8.414 8.575 4.870 1.00 61.50 167 LEU A CA 1
ATOM 1254 C C . LEU A 1 167 ? -8.304 9.014 6.342 1.00 61.50 167 LEU A C 1
ATOM 1256 O O . LEU A 1 167 ? -8.217 8.156 7.218 1.00 61.50 167 LEU A O 1
ATOM 1260 N N . ALA A 1 168 ? -8.314 10.325 6.603 1.00 57.50 168 ALA A N 1
ATOM 1261 C CA . ALA A 1 168 ? -8.335 10.892 7.950 1.00 57.50 168 ALA A CA 1
ATOM 1262 C C . ALA A 1 168 ? -9.753 11.010 8.550 1.00 57.50 168 ALA A C 1
ATOM 1264 O O . ALA A 1 168 ? -9.881 11.140 9.767 1.00 57.50 168 ALA A O 1
ATOM 1265 N N . GLU A 1 169 ? -10.800 10.980 7.717 1.00 55.72 169 GLU A N 1
ATOM 1266 C CA . GLU A 1 169 ? -12.212 11.038 8.131 1.00 55.72 169 GLU A CA 1
ATOM 1267 C C . GLU A 1 169 ? -12.863 9.657 8.326 1.00 55.72 169 GLU A C 1
ATOM 1269 O O . GLU A 1 169 ? -13.877 9.555 9.025 1.00 55.72 169 GLU A O 1
ATOM 1274 N N . LEU A 1 170 ? -12.301 8.609 7.707 1.00 54.75 170 LEU A N 1
ATOM 1275 C CA . LEU A 1 170 ? -12.620 7.201 7.978 1.00 54.75 170 LEU A CA 1
ATOM 1276 C C . LEU A 1 170 ? -12.132 6.809 9.375 1.00 54.75 170 LEU A C 1
ATOM 1278 O O . LEU A 1 170 ? -12.830 6.003 10.028 1.00 54.75 170 LEU A O 1
#

Secondary structure (DSSP, 8-state):
-------PPP-------HHHHHHHHHHHHHTT----------------------GGG--EEEE--HHHHH-TT--HHHHHHH-TTEEEEE-TTS-HHHHHHHHHHH-TTTGGGEEE-SSHHHHHHHHHHH--SEEEEETTS-HHHHHHHTTTSSEEEEE-TTHHHHHHH-

Radius of gyration: 23.45 Å; Cα contacts (8 Å, |Δi|>4): 182; chains: 1; bounding box: 66×76×41 Å

Mean predicted aligned error: 16.2 Å

Sequence (170 aa):
MAPRKTRLPAFIGAAAAAAAVAYLVYSFAVKSDSDQDSFDAVESQSSSKKTAKSPKNSKITLVVSQELAQSPQIDFKQLMQVHPNLVVIVPPMVANKVHRALKSSVGHEHSHKIIRCDTDVGVIHVIKHIRPDLALISDGVGDNIQGEVKRFVGSSEALGEGAVERLAEL

pLDDT: mean 71.13, std 19.56, range [34.38, 94.56]

Foldseek 3Di:
DDDDDDDDDDDDDDPPDDPVVVVVVVVVPPVPDDDDDDDDDDDDDDDPDPDPDDPQAFQEEEEDDQCRLPDPLDQPLVLCVSHVNYAYEYELNHDPVSLVVSLVSNDDVCSVSYHYDNHLVRVLVVCLVSQTQEYEYEPPSDPVNQVSSVVRYNYYDYDDPPCSVVSVVD

Nearest PDB structures (foldseek):
  4bwf-assembly1_B  TM=6.744E-01  e=1.359E-05  Saccharomyces cerevisiae
  5nkz-assembly2_D  TM=7.056E-01  e=1.359E-05  Ogataea angusta
  7bqo-assembly1_A-2  TM=4.872E-01  e=8.763E-03  Hymenoscyphus scutula
  7bqp-assembly1_A-2  TM=4.707E-01  e=2.523E-02  Hymenoscyphus scutula
  6qmi-assembly1_A  TM=4.587E-01  e=3.228E+00  Mycobacterium tuberculosis H37Rv

Solvent-accessible surface area (backbone atoms only — not comparable to full-atom values): 10667 Å² total; per-residue (Å²): 142,82,87,86,83,86,81,80,84,80,89,76,83,84,92,82,71,68,72,67,56,55,56,59,54,49,60,67,62,61,76,77,74,84,88,81,90,86,87,87,86,90,83,88,78,97,66,90,71,81,73,80,70,68,56,89,75,52,35,34,32,38,37,48,26,59,63,64,65,66,38,90,87,61,60,64,42,60,50,43,66,77,34,77,52,47,34,38,36,38,42,50,88,36,56,70,68,53,58,50,51,46,40,61,70,42,29,81,93,51,38,84,39,54,45,79,26,87,37,70,69,47,46,51,51,50,47,60,69,69,45,28,47,34,36,38,36,25,60,92,53,57,69,71,52,62,65,55,47,58,77,53,29,79,37,71,46,76,34,55,98,71,41,67,64,50,68,75,71,81